Protein AF-A0A6G3ZKL1-F1 (afdb_monomer_lite)

Foldseek 3Di:
DPPVPQDPVNVVVVLVCCLPPVVVVCVVVVQWDADSVVRDIGGDPVVVVCVVVVVVVVVVVVD

Sequence (63 aa):
MDPSAVTADRRERTATMLHHNHLPRLEDADVVEYDPAESRVELTDVATDLEPYFEVIDGTYSE

Structure (mmCIF, N/CA/C/O backbone):
data_AF-A0A6G3ZKL1-F1
#
_entry.id   AF-A0A6G3ZKL1-F1
#
loop_
_atom_site.group_PDB
_atom_site.id
_atom_site.type_symbol
_atom_site.label_atom_id
_atom_site.label_alt_id
_atom_site.label_comp_id
_atom_site.label_asym_id
_atom_site.label_entity_id
_atom_site.label_seq_id
_atom_site.pdbx_PDB_ins_code
_atom_site.Cartn_x
_atom_site.Cartn_y
_atom_site.Cartn_z
_atom_site.occupancy
_atom_site.B_iso_or_equiv
_atom_site.auth_seq_id
_atom_site.auth_comp_id
_atom_site.auth_asym_id
_atom_site.auth_atom_id
_atom_site.pdbx_PDB_model_num
ATOM 1 N N . MET A 1 1 ? 19.610 6.702 3.683 1.00 56.62 1 MET A N 1
ATOM 2 C CA . MET A 1 1 ? 20.002 6.173 2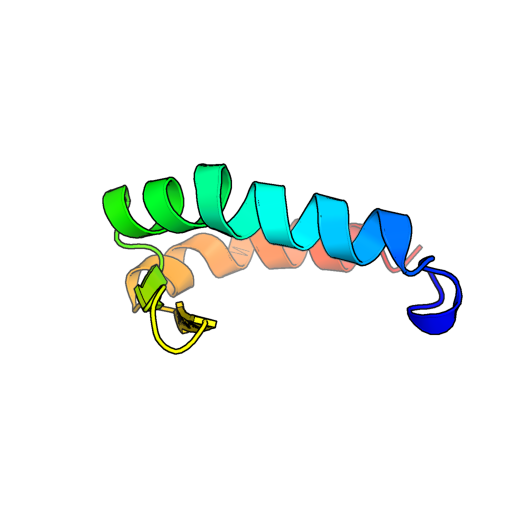.352 1.00 56.62 1 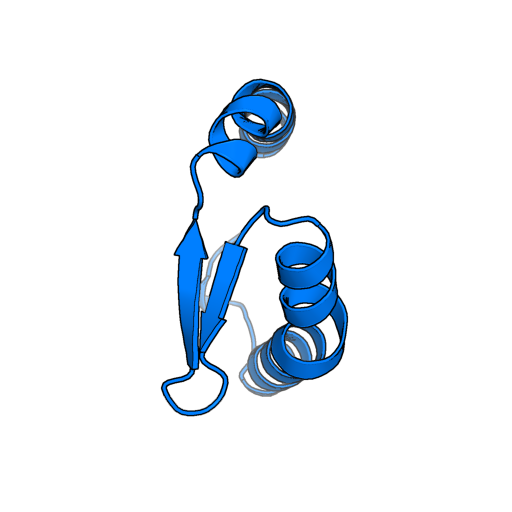MET A CA 1
ATOM 3 C C . MET A 1 1 ? 19.812 7.273 1.321 1.00 56.62 1 MET A C 1
ATOM 5 O O . MET A 1 1 ? 18.708 7.790 1.229 1.00 56.62 1 MET A O 1
ATOM 9 N N . ASP A 1 2 ? 20.846 7.629 0.557 1.00 68.12 2 ASP A N 1
ATOM 10 C CA . ASP A 1 2 ? 20.721 8.610 -0.525 1.00 68.12 2 ASP A CA 1
ATOM 11 C C . ASP A 1 2 ? 19.781 8.100 -1.635 1.00 68.12 2 ASP A C 1
ATOM 13 O O . ASP A 1 2 ? 20.073 7.073 -2.258 1.00 68.12 2 ASP A O 1
ATOM 17 N N . PRO A 1 3 ? 18.677 8.802 -1.953 1.00 64.56 3 PRO A N 1
ATOM 18 C CA . PRO A 1 3 ? 17.757 8.389 -3.018 1.00 64.56 3 PRO A CA 1
ATOM 19 C C . PRO A 1 3 ? 18.418 8.415 -4.409 1.00 64.56 3 PRO A C 1
ATOM 21 O O . PRO A 1 3 ? 17.948 7.759 -5.346 1.00 64.56 3 PRO A O 1
ATOM 24 N N . SER A 1 4 ? 19.535 9.138 -4.544 1.00 69.00 4 SER A N 1
ATOM 25 C CA . SER A 1 4 ? 20.385 9.180 -5.738 1.00 69.00 4 SER A CA 1
ATOM 26 C C . SER A 1 4 ? 21.242 7.919 -5.924 1.00 69.00 4 SER A C 1
ATOM 28 O O . SER A 1 4 ? 21.651 7.640 -7.047 1.00 69.00 4 SER A O 1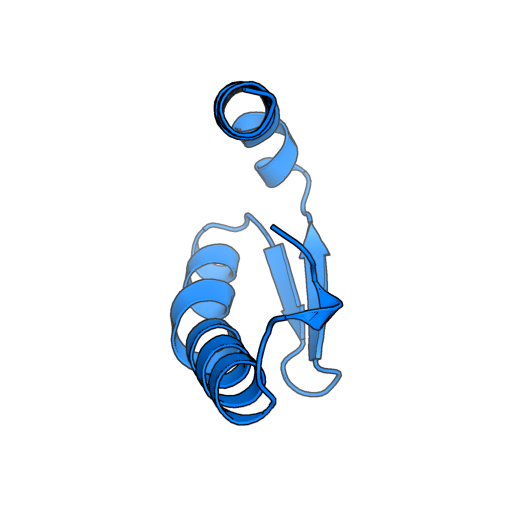
ATOM 30 N N . ALA A 1 5 ? 21.465 7.119 -4.873 1.00 77.06 5 ALA A N 1
ATOM 31 C CA . ALA A 1 5 ? 22.244 5.879 -4.938 1.00 77.06 5 ALA A CA 1
ATOM 32 C C . ALA A 1 5 ? 21.435 4.669 -5.452 1.00 77.06 5 ALA A C 1
ATOM 34 O O . ALA A 1 5 ? 21.979 3.576 -5.627 1.00 77.06 5 ALA A O 1
ATOM 35 N N . VAL A 1 6 ? 20.128 4.831 -5.691 1.00 80.88 6 VAL A N 1
ATOM 36 C CA . VAL A 1 6 ? 19.277 3.769 -6.242 1.00 80.88 6 VAL A CA 1
ATOM 37 C C . VAL A 1 6 ? 19.487 3.676 -7.754 1.00 80.88 6 VAL A C 1
ATOM 39 O O . VAL A 1 6 ? 19.176 4.614 -8.487 1.00 80.88 6 VAL A O 1
ATOM 42 N N . THR A 1 7 ? 19.974 2.527 -8.224 1.00 86.50 7 THR A N 1
ATOM 43 C CA . THR A 1 7 ? 20.189 2.252 -9.652 1.00 86.50 7 THR A CA 1
ATOM 44 C C . THR A 1 7 ? 18.873 2.191 -10.435 1.00 86.50 7 THR A C 1
ATOM 46 O O . THR A 1 7 ? 17.824 1.859 -9.881 1.00 86.50 7 THR A O 1
ATOM 49 N N . ALA A 1 8 ? 18.929 2.473 -11.742 1.00 84.69 8 ALA A N 1
ATOM 50 C CA . ALA A 1 8 ? 17.763 2.410 -12.630 1.00 84.69 8 ALA A CA 1
ATOM 51 C C . ALA A 1 8 ? 17.094 1.022 -12.633 1.00 84.69 8 ALA A C 1
ATOM 53 O O . ALA A 1 8 ? 15.883 0.934 -12.468 1.00 84.69 8 ALA A O 1
ATOM 54 N N . ASP A 1 9 ? 17.890 -0.049 -12.701 1.00 85.44 9 ASP A N 1
ATOM 55 C CA . ASP A 1 9 ? 17.424 -1.445 -12.643 1.00 85.44 9 ASP A CA 1
ATOM 56 C C . ASP A 1 9 ? 16.654 -1.753 -11.345 1.00 85.44 9 ASP A C 1
ATOM 58 O O . ASP A 1 9 ? 15.565 -2.330 -11.353 1.00 85.44 9 ASP A O 1
ATOM 62 N N . ARG A 1 10 ? 17.160 -1.260 -10.206 1.00 87.00 10 ARG A N 1
ATOM 63 C CA . ARG A 1 10 ? 16.480 -1.420 -8.917 1.00 87.00 10 ARG A CA 1
ATOM 64 C C . ARG A 1 10 ? 15.167 -0.640 -8.869 1.00 87.00 10 ARG A C 1
ATOM 66 O O . ARG A 1 10 ? 14.204 -1.136 -8.292 1.00 87.00 10 ARG A O 1
ATOM 73 N N . ARG A 1 11 ? 15.118 0.561 -9.455 1.00 87.88 11 ARG A N 1
ATOM 74 C CA . ARG A 1 11 ? 13.886 1.365 -9.539 1.00 87.88 11 ARG A CA 1
ATOM 75 C C . ARG A 1 11 ? 12.832 0.672 -10.396 1.00 87.88 11 ARG A C 1
ATOM 77 O O . ARG A 1 11 ? 11.694 0.572 -9.952 1.00 87.88 11 ARG A O 1
ATOM 84 N N . GLU A 1 12 ? 13.222 0.157 -11.560 1.00 89.50 12 GLU A N 1
ATOM 85 C CA . GLU A 1 12 ? 12.333 -0.578 -12.464 1.00 89.50 12 GLU A CA 1
ATOM 86 C C . GLU A 1 12 ? 11.742 -1.807 -11.769 1.00 89.50 12 GLU A C 1
ATOM 88 O O . GLU A 1 12 ? 10.523 -1.935 -11.669 1.00 89.50 12 GLU A O 1
ATOM 93 N N . ARG A 1 13 ? 12.591 -2.644 -11.162 1.00 90.19 13 ARG A N 1
ATOM 94 C CA . ARG A 1 13 ? 12.133 -3.821 -10.416 1.00 90.19 13 ARG A CA 1
ATOM 95 C C . ARG A 1 13 ? 11.173 -3.456 -9.281 1.00 90.19 13 ARG A C 1
ATOM 97 O O . ARG A 1 13 ? 10.167 -4.139 -9.090 1.00 90.19 13 ARG A O 1
ATOM 104 N N . THR A 1 14 ? 11.481 -2.416 -8.506 1.00 89.94 14 THR A N 1
ATOM 105 C CA . THR A 1 14 ? 10.597 -1.956 -7.426 1.00 89.94 14 THR A CA 1
ATOM 106 C C . THR A 1 14 ? 9.252 -1.490 -7.974 1.00 89.94 14 THR A C 1
ATOM 108 O O . THR A 1 14 ? 8.223 -1.894 -7.437 1.00 89.94 14 THR A O 1
ATOM 111 N N . ALA A 1 15 ? 9.239 -0.710 -9.058 1.00 88.38 15 ALA A N 1
ATOM 112 C CA . ALA A 1 15 ? 8.006 -0.258 -9.697 1.00 88.38 15 ALA A CA 1
ATOM 113 C C . ALA A 1 15 ? 7.149 -1.439 -10.181 1.00 88.38 15 ALA A C 1
ATOM 115 O O . ALA A 1 15 ? 5.952 -1.482 -9.903 1.00 88.38 15 ALA A O 1
ATOM 116 N N . THR A 1 16 ? 7.762 -2.450 -10.806 1.00 93.19 16 THR A N 1
ATOM 117 C CA . THR A 1 16 ? 7.076 -3.688 -11.210 1.00 93.19 16 THR A CA 1
ATOM 118 C C . THR A 1 16 ? 6.445 -4.411 -10.016 1.00 93.19 16 THR A C 1
ATOM 120 O O . THR A 1 16 ? 5.291 -4.831 -10.088 1.00 93.19 16 THR A O 1
ATOM 123 N N . MET A 1 17 ? 7.165 -4.549 -8.896 1.00 92.94 17 MET A N 1
ATOM 124 C CA . MET A 1 17 ? 6.628 -5.215 -7.699 1.00 92.94 17 MET A CA 1
ATOM 125 C C . MET A 1 17 ? 5.486 -4.425 -7.052 1.00 92.94 17 MET A C 1
ATOM 127 O O . MET A 1 17 ? 4.498 -5.025 -6.626 1.00 92.94 17 MET A O 1
ATOM 131 N N . LEU A 1 18 ? 5.593 -3.094 -6.995 1.00 93.62 18 LEU A N 1
ATOM 132 C CA . LEU A 1 18 ? 4.513 -2.238 -6.507 1.00 93.62 18 LEU A CA 1
ATOM 133 C C . LEU A 1 18 ? 3.257 -2.421 -7.361 1.00 93.62 18 LEU A C 1
ATOM 135 O O . LEU A 1 18 ? 2.213 -2.775 -6.820 1.00 93.62 18 LEU A O 1
ATOM 139 N N . HIS A 1 19 ? 3.390 -2.286 -8.682 1.00 92.19 19 HIS A N 1
ATOM 140 C CA . HIS A 1 19 ? 2.281 -2.380 -9.632 1.00 92.19 19 HIS A CA 1
ATOM 141 C C . HIS A 1 19 ? 1.584 -3.748 -9.595 1.00 92.19 19 HIS A C 1
ATOM 143 O O . HIS A 1 19 ? 0.360 -3.817 -9.601 1.00 92.19 19 HIS A O 1
ATOM 149 N N . HIS A 1 20 ? 2.341 -4.849 -9.563 1.00 92.88 20 HIS A N 1
ATOM 150 C CA . HIS A 1 20 ? 1.762 -6.190 -9.703 1.00 92.88 20 HIS A CA 1
ATOM 151 C C . HIS A 1 20 ? 1.429 -6.889 -8.387 1.00 92.88 20 HIS A C 1
ATOM 153 O O . HIS A 1 20 ? 0.715 -7.891 -8.406 1.00 92.88 20 HIS A O 1
ATOM 159 N N . ASN A 1 21 ? 1.982 -6.443 -7.257 1.00 92.44 21 ASN A N 1
ATOM 160 C CA . ASN A 1 21 ? 1.845 -7.178 -6.003 1.00 92.44 21 ASN A CA 1
ATOM 161 C C . ASN A 1 21 ? 1.318 -6.327 -4.860 1.00 92.44 21 ASN A C 1
ATOM 163 O O . ASN A 1 21 ? 0.368 -6.733 -4.202 1.00 92.44 21 ASN A O 1
ATOM 167 N N . HIS A 1 22 ? 1.944 -5.184 -4.600 1.00 93.00 22 HIS A N 1
ATOM 168 C CA . HIS A 1 22 ? 1.660 -4.440 -3.378 1.00 93.00 22 HIS A CA 1
ATOM 169 C C . HIS A 1 22 ? 0.439 -3.538 -3.529 1.00 93.00 22 HIS A C 1
ATOM 171 O O . HIS A 1 22 ? -0.470 -3.640 -2.715 1.00 93.00 22 HIS A O 1
ATOM 177 N N . LEU A 1 23 ? 0.380 -2.723 -4.585 1.00 93.44 23 LEU A N 1
ATOM 178 C CA . LEU A 1 23 ? -0.719 -1.778 -4.792 1.00 93.44 23 LEU A CA 1
ATOM 179 C C . LEU A 1 23 ? -2.080 -2.479 -4.938 1.00 93.44 23 LEU A C 1
ATOM 181 O O . LEU A 1 23 ? -2.984 -2.099 -4.203 1.00 93.44 23 LEU A O 1
ATOM 185 N N . PRO A 1 24 ? -2.226 -3.574 -5.716 1.00 93.81 24 PRO A N 1
ATOM 186 C CA . PRO A 1 24 ? -3.507 -4.282 -5.798 1.00 93.81 24 PRO A CA 1
ATOM 187 C C . PRO A 1 24 ? -3.975 -4.875 -4.462 1.00 93.81 24 PRO A C 1
ATOM 189 O O . PRO A 1 24 ? -5.166 -4.994 -4.215 1.00 93.81 24 PRO A O 1
ATOM 192 N N . ARG A 1 25 ? -3.045 -5.273 -3.582 1.00 93.88 25 ARG A N 1
ATOM 193 C CA . ARG A 1 25 ? -3.388 -5.808 -2.253 1.00 93.88 25 ARG A CA 1
ATOM 194 C C . ARG A 1 25 ? -3.756 -4.714 -1.261 1.00 93.88 25 ARG A C 1
ATOM 196 O O . ARG A 1 25 ? -4.554 -4.959 -0.368 1.00 93.88 25 ARG A O 1
ATOM 203 N N . LEU A 1 26 ? -3.123 -3.549 -1.377 1.00 93.81 26 LEU A N 1
ATOM 204 C CA . LEU A 1 26 ? -3.462 -2.391 -0.556 1.00 93.81 26 LEU A CA 1
ATOM 205 C C . LEU A 1 26 ? -4.821 -1.815 -0.965 1.00 93.81 26 LEU A C 1
ATOM 207 O O . LEU A 1 26 ? -5.570 -1.404 -0.090 1.00 93.81 26 LEU A O 1
ATOM 211 N N . GLU A 1 27 ? -5.149 -1.856 -2.256 1.00 94.12 27 GLU A N 1
ATOM 212 C CA . GLU A 1 27 ? -6.4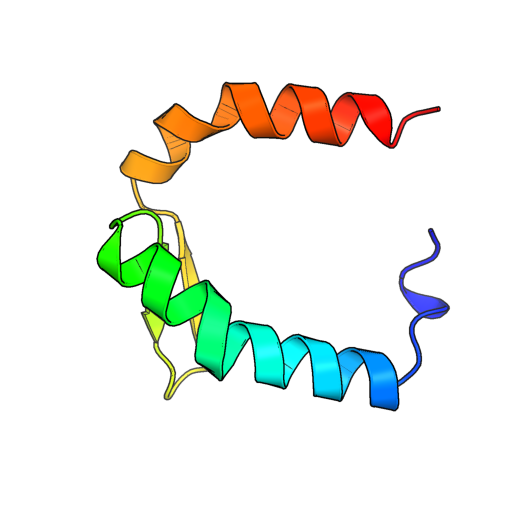78 -1.519 -2.774 1.00 94.12 27 GLU A CA 1
ATOM 213 C C . GLU A 1 27 ? -7.551 -2.512 -2.308 1.00 94.12 27 GLU A C 1
ATOM 215 O O . GLU A 1 27 ? -8.591 -2.093 -1.818 1.00 94.12 27 GLU A O 1
ATOM 220 N N . ASP A 1 28 ? -7.286 -3.825 -2.354 1.00 94.44 28 ASP A N 1
ATOM 221 C CA . ASP A 1 28 ? -8.203 -4.848 -1.810 1.00 94.44 28 ASP A CA 1
ATOM 222 C C . ASP A 1 28 ? -8.484 -4.655 -0.307 1.00 94.44 28 ASP A C 1
ATOM 224 O O . ASP A 1 28 ? -9.572 -4.957 0.180 1.00 94.44 28 ASP A O 1
ATOM 228 N N . ALA A 1 29 ? -7.508 -4.110 0.426 1.00 94.19 29 ALA A N 1
ATOM 229 C CA . ALA A 1 29 ? -7.632 -3.753 1.835 1.00 94.19 29 ALA A CA 1
ATOM 230 C C . ALA A 1 29 ? -8.192 -2.335 2.077 1.00 94.19 29 ALA A C 1
ATOM 232 O O . ALA A 1 29 ? -8.232 -1.907 3.230 1.00 94.19 29 ALA A O 1
ATOM 233 N N . ASP A 1 30 ? -8.603 -1.620 1.025 1.00 94.19 30 ASP A N 1
ATOM 234 C CA . ASP A 1 30 ? -9.140 -0.251 1.059 1.00 94.19 30 ASP A CA 1
ATOM 235 C C . ASP A 1 30 ? -8.165 0.793 1.631 1.00 94.19 30 ASP A C 1
ATOM 237 O O . ASP A 1 30 ? -8.571 1.866 2.050 1.00 94.19 30 ASP A O 1
ATOM 241 N N . VAL A 1 31 ? -6.862 0.499 1.666 1.00 94.50 31 VAL A N 1
ATOM 242 C CA . VAL A 1 31 ? -5.826 1.394 2.221 1.00 94.50 31 VAL A CA 1
ATOM 243 C C . VAL A 1 31 ? -5.403 2.460 1.208 1.00 94.50 31 VAL A C 1
ATOM 245 O O . VAL A 1 31 ? -4.989 3.559 1.583 1.00 94.50 31 VAL A O 1
ATOM 248 N N . VAL A 1 32 ? -5.462 2.132 -0.082 1.00 94.81 32 VAL A N 1
ATOM 249 C CA . VAL A 1 32 ? -5.130 3.048 -1.179 1.00 94.81 32 VAL A CA 1
ATOM 250 C C . VAL A 1 32 ? -6.119 2.889 -2.321 1.00 94.81 32 VAL A C 1
ATOM 252 O O . VAL A 1 32 ? -6.592 1.787 -2.577 1.00 94.81 32 VAL A O 1
ATOM 255 N N . GLU A 1 33 ? -6.341 3.963 -3.064 1.00 95.00 33 GLU A N 1
ATOM 256 C CA . GLU A 1 33 ? -6.937 3.907 -4.396 1.00 95.00 33 GLU A CA 1
ATOM 257 C C . GLU A 1 33 ? -5.807 3.891 -5.424 1.00 95.00 33 GLU A C 1
ATOM 259 O O . GLU A 1 33 ? -4.937 4.774 -5.417 1.00 95.00 33 GLU A O 1
ATOM 264 N N . TYR A 1 34 ? -5.779 2.870 -6.286 1.00 93.81 34 TYR A N 1
ATOM 265 C CA . TYR A 1 34 ? -4.719 2.711 -7.268 1.00 93.81 34 TYR A CA 1
ATOM 266 C C . TYR A 1 34 ? -5.246 2.769 -8.703 1.00 93.81 34 TYR A C 1
ATOM 268 O O . TYR A 1 34 ? -5.954 1.882 -9.165 1.00 93.81 34 TYR A O 1
ATOM 276 N N . ASP A 1 35 ? -4.810 3.778 -9.461 1.00 91.81 35 ASP A N 1
ATOM 277 C CA . ASP A 1 35 ? -5.054 3.843 -10.900 1.00 91.81 35 ASP A CA 1
ATOM 278 C C . ASP A 1 35 ? -3.828 3.315 -11.678 1.00 91.81 35 ASP A C 1
ATOM 280 O O . ASP A 1 35 ? -2.801 4.004 -11.779 1.00 91.81 35 ASP A O 1
ATOM 284 N N . PRO A 1 36 ? -3.892 2.099 -12.258 1.00 86.50 36 PRO A N 1
ATOM 285 C CA . PRO A 1 36 ? -2.786 1.531 -13.022 1.00 86.50 36 PRO A CA 1
ATOM 286 C C . PRO A 1 36 ? -2.588 2.189 -14.395 1.00 86.50 36 PRO A C 1
ATOM 288 O O . PRO A 1 36 ? -1.506 2.047 -14.969 1.00 86.50 36 PRO A O 1
ATOM 291 N N . ALA A 1 37 ? -3.596 2.877 -14.940 1.00 89.56 37 ALA A N 1
ATOM 292 C CA . ALA A 1 37 ?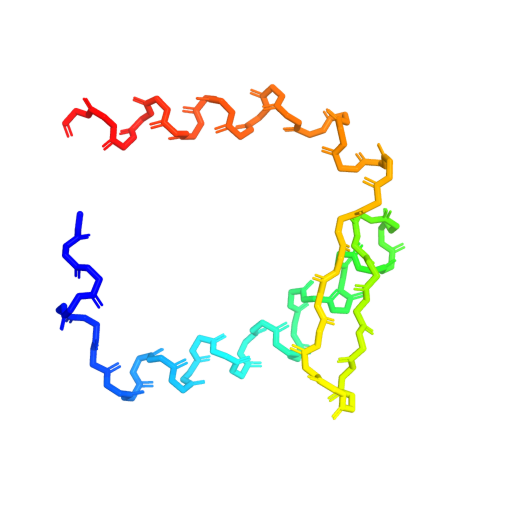 -3.508 3.542 -16.238 1.00 89.56 37 ALA A CA 1
ATOM 293 C C . ALA A 1 37 ? -2.739 4.866 -16.131 1.00 89.56 37 ALA A C 1
ATOM 295 O O . ALA A 1 37 ? -1.917 5.179 -16.992 1.00 89.56 37 ALA A O 1
ATOM 296 N N . GLU A 1 38 ? -2.959 5.604 -15.048 1.00 90.00 38 GLU A N 1
ATOM 297 C CA . GLU A 1 38 ? -2.288 6.865 -14.738 1.00 90.00 38 GLU A CA 1
ATOM 298 C C . GLU A 1 38 ? -1.070 6.676 -13.820 1.00 90.00 38 GLU A C 1
ATOM 300 O O . GLU A 1 38 ? -0.313 7.620 -13.595 1.00 90.00 38 GLU A O 1
ATOM 305 N N . SER A 1 39 ? -0.839 5.453 -13.318 1.00 87.62 39 SER A N 1
ATOM 306 C CA . SER A 1 39 ? 0.197 5.144 -12.317 1.00 87.62 39 SER A CA 1
ATOM 307 C C . SER A 1 39 ? 0.094 6.059 -11.091 1.00 87.62 39 SER A C 1
ATOM 309 O O . SER A 1 39 ? 1.101 6.541 -10.564 1.00 87.62 39 SER A O 1
ATOM 311 N N . ARG A 1 40 ? -1.144 6.317 -10.661 1.00 92.50 40 ARG A N 1
ATOM 312 C CA . ARG A 1 40 ? -1.489 7.219 -9.563 1.00 92.50 40 ARG A CA 1
ATOM 313 C C . ARG A 1 40 ? -1.944 6.404 -8.360 1.00 92.50 40 ARG A C 1
ATOM 315 O O . ARG A 1 40 ? -2.691 5.447 -8.511 1.00 92.50 40 ARG A O 1
ATOM 322 N N . VAL A 1 41 ? -1.476 6.788 -7.177 1.00 93.62 41 VAL A N 1
ATOM 323 C CA . VAL A 1 41 ? -1.838 6.162 -5.901 1.00 93.62 41 VAL A CA 1
ATOM 324 C C . VAL A 1 41 ? -2.302 7.263 -4.963 1.00 93.62 41 VAL A C 1
ATOM 326 O O . VAL A 1 41 ? -1.586 8.255 -4.800 1.00 93.62 41 VAL A O 1
ATOM 329 N N . GLU A 1 42 ? -3.461 7.084 -4.341 1.00 94.31 42 GLU A N 1
ATOM 330 C CA . GLU A 1 42 ? -3.998 7.998 -3.331 1.00 94.31 42 GLU A CA 1
ATOM 331 C C . GLU A 1 42 ? -4.289 7.236 -2.039 1.00 94.31 42 GLU A C 1
ATOM 333 O O . GLU A 1 42 ? -4.719 6.087 -2.071 1.00 94.31 42 GLU A O 1
ATOM 338 N N . LEU A 1 43 ? -3.987 7.853 -0.894 1.00 93.69 43 LEU A N 1
ATOM 339 C CA . LEU A 1 43 ? -4.301 7.274 0.412 1.00 93.69 43 LEU A CA 1
ATOM 340 C C . LEU A 1 43 ? -5.783 7.492 0.711 1.00 93.69 43 LEU A C 1
ATOM 342 O O . LEU A 1 43 ? -6.294 8.594 0.505 1.00 93.69 43 LEU A O 1
ATOM 346 N N . THR A 1 44 ? -6.436 6.467 1.241 1.00 94.44 44 THR A N 1
ATOM 347 C CA . THR A 1 44 ? -7.808 6.563 1.745 1.00 94.44 44 THR A CA 1
ATOM 348 C C . THR A 1 44 ? -7.816 6.962 3.222 1.00 94.44 44 THR A C 1
ATOM 350 O O . THR A 1 44 ? -6.775 6.988 3.885 1.00 94.44 44 THR A O 1
ATOM 353 N N . ASP A 1 45 ? -9.005 7.198 3.778 1.00 92.44 45 ASP A N 1
ATOM 354 C CA . ASP A 1 45 ? -9.184 7.415 5.218 1.00 92.44 45 ASP A CA 1
ATOM 355 C C . ASP A 1 45 ? -8.749 6.202 6.068 1.00 92.44 45 ASP A C 1
ATOM 357 O O . ASP A 1 45 ? -8.338 6.364 7.215 1.00 92.44 45 ASP A O 1
ATOM 361 N N . VAL A 1 46 ? -8.780 4.980 5.521 1.00 90.38 46 VAL A N 1
ATOM 362 C CA . VAL A 1 46 ? -8.318 3.766 6.226 1.00 90.38 46 VAL A CA 1
ATOM 363 C C . VAL A 1 46 ? -6.814 3.825 6.500 1.00 90.38 46 VAL A C 1
ATOM 365 O O . VAL A 1 46 ? -6.336 3.274 7.493 1.00 90.38 46 VAL A O 1
ATOM 368 N N . ALA A 1 47 ? -6.047 4.527 5.663 1.00 89.88 47 ALA A N 1
ATOM 369 C CA . ALA A 1 47 ? -4.615 4.692 5.877 1.00 89.88 47 ALA A CA 1
ATOM 370 C C . ALA A 1 47 ? -4.281 5.500 7.145 1.00 89.88 47 ALA A C 1
ATOM 372 O O . ALA A 1 47 ? -3.198 5.315 7.702 1.00 89.88 47 ALA A O 1
ATOM 373 N N . THR A 1 48 ? -5.197 6.344 7.632 1.00 88.75 48 THR A N 1
ATOM 374 C CA . THR A 1 48 ? -5.051 7.106 8.886 1.00 88.75 48 THR A CA 1
ATOM 375 C C . THR A 1 48 ? -4.907 6.173 10.095 1.00 88.75 48 THR A C 1
ATOM 377 O O . THR A 1 48 ? -4.068 6.393 10.964 1.00 88.75 48 THR A O 1
ATOM 380 N N . ASP A 1 49 ? -5.616 5.041 10.115 1.00 90.25 49 ASP A N 1
ATOM 381 C CA . ASP A 1 49 ? -5.476 4.031 11.178 1.00 90.25 49 ASP A CA 1
ATOM 382 C C . ASP A 1 49 ? -4.076 3.377 11.204 1.00 90.25 49 ASP A C 1
ATOM 384 O O . ASP A 1 49 ? -3.663 2.797 12.213 1.00 90.25 49 ASP A O 1
ATOM 388 N N . LEU A 1 50 ? -3.316 3.484 10.107 1.00 89.31 50 LEU A N 1
ATOM 389 C CA . LEU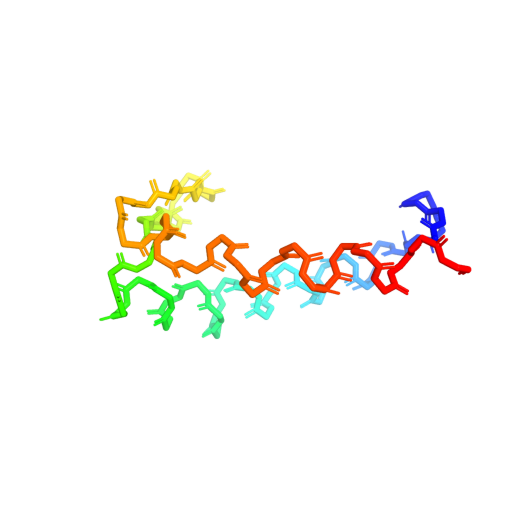 A 1 50 ? -1.967 2.932 9.986 1.00 89.31 50 LEU A CA 1
ATOM 390 C C . LEU A 1 50 ? -0.858 3.919 10.386 1.00 89.31 50 LEU A C 1
ATOM 392 O O . LEU A 1 50 ? 0.281 3.492 10.588 1.00 89.31 50 LEU A O 1
ATOM 396 N N . GLU A 1 51 ? -1.174 5.206 10.564 1.00 86.69 51 GLU A N 1
ATOM 397 C CA . GLU A 1 51 ? -0.241 6.250 11.016 1.00 86.69 51 GLU A CA 1
ATOM 398 C C . GLU A 1 51 ? 0.654 5.849 12.204 1.00 86.69 51 GLU A C 1
ATOM 400 O O . GLU A 1 51 ? 1.873 6.024 12.092 1.00 86.69 51 GLU A O 1
ATOM 405 N N . PRO A 1 52 ? 0.145 5.248 13.304 1.00 88.38 52 PRO A N 1
ATOM 406 C CA . PRO A 1 52 ? 1.004 4.851 14.422 1.00 88.38 52 PRO A CA 1
ATOM 407 C C . PRO A 1 52 ? 2.055 3.800 14.038 1.00 88.38 52 PRO A C 1
ATOM 409 O O . PRO A 1 52 ? 3.128 3.751 14.635 1.00 88.38 52 PRO A O 1
ATOM 412 N N . TYR A 1 53 ? 1.787 2.957 13.036 1.00 86.69 53 TYR A N 1
ATOM 413 C CA . TYR A 1 53 ? 2.765 1.980 12.554 1.00 86.69 53 TYR A CA 1
ATOM 414 C C . TYR A 1 53 ? 3.845 2.643 11.698 1.00 86.69 53 TYR A C 1
ATOM 416 O O . TYR A 1 53 ? 5.010 2.251 11.774 1.00 86.69 53 TYR A O 1
ATOM 424 N N . PHE A 1 54 ? 3.481 3.656 10.907 1.00 84.19 54 PHE A N 1
ATOM 425 C CA . PHE A 1 54 ? 4.441 4.416 10.110 1.00 84.19 54 PHE A CA 1
ATOM 426 C C . PHE A 1 54 ? 5.373 5.262 10.982 1.00 84.19 54 PHE A C 1
ATOM 428 O O . PHE A 1 54 ? 6.565 5.310 10.690 1.00 84.19 54 PHE A O 1
ATOM 435 N N . GLU A 1 55 ? 4.880 5.841 12.080 1.00 83.69 55 GLU A N 1
ATOM 436 C CA . GLU A 1 55 ? 5.700 6.616 13.026 1.00 83.69 55 GLU A CA 1
ATOM 437 C C . GLU A 1 55 ? 6.828 5.771 13.646 1.00 83.69 55 GLU A C 1
ATOM 439 O O . GLU A 1 55 ? 7.980 6.204 13.714 1.00 83.69 55 GLU A O 1
ATOM 444 N N . VAL A 1 56 ? 6.530 4.524 14.029 1.00 84.69 56 VAL A N 1
ATOM 445 C CA . VAL A 1 56 ? 7.530 3.584 14.573 1.00 84.69 56 VAL A CA 1
ATOM 446 C C . VAL A 1 56 ? 8.619 3.271 13.544 1.00 84.69 56 VAL A C 1
ATOM 448 O O . VAL A 1 56 ? 9.801 3.161 13.878 1.00 84.69 56 VAL A O 1
ATOM 451 N N . ILE A 1 57 ? 8.220 3.120 12.282 1.00 79.00 57 ILE A N 1
ATOM 452 C CA . ILE A 1 57 ? 9.117 2.815 11.171 1.00 79.00 57 ILE A CA 1
ATOM 453 C C . ILE A 1 57 ? 10.000 4.032 10.882 1.00 79.00 57 ILE A C 1
ATOM 455 O O . ILE A 1 57 ? 11.215 3.874 10.877 1.00 79.00 57 ILE A O 1
ATOM 459 N N . ASP A 1 58 ? 9.434 5.231 10.724 1.00 74.75 58 ASP A N 1
ATOM 460 C CA . ASP A 1 58 ? 10.176 6.468 10.426 1.00 74.75 58 ASP A CA 1
ATOM 461 C C . ASP A 1 58 ? 11.188 6.820 11.530 1.00 74.75 58 ASP A C 1
ATOM 463 O O . ASP A 1 58 ? 12.352 7.110 11.244 1.00 74.75 58 ASP A O 1
ATOM 467 N N . GLY A 1 59 ? 10.801 6.635 12.797 1.00 65.50 59 GLY A N 1
ATOM 468 C CA . GLY A 1 59 ? 11.703 6.787 13.941 1.00 65.50 59 GLY A CA 1
ATOM 469 C C . GLY A 1 59 ? 12.886 5.810 13.937 1.00 65.50 59 GLY A C 1
ATOM 470 O O . GLY A 1 59 ? 13.959 6.156 14.422 1.00 65.50 59 GLY A O 1
ATOM 471 N N . THR A 1 60 ? 12.734 4.627 13.330 1.00 57.88 60 THR A N 1
ATOM 472 C CA . THR A 1 60 ? 13.799 3.610 13.224 1.00 57.88 60 THR A CA 1
ATOM 473 C C . THR A 1 60 ? 14.831 3.938 12.131 1.00 57.88 60 THR A C 1
ATOM 475 O O . THR A 1 60 ? 15.959 3.455 12.188 1.00 57.88 60 THR A O 1
ATOM 478 N N . TYR A 1 61 ? 14.493 4.767 11.133 1.00 55.38 61 TYR A N 1
ATOM 479 C CA . TYR A 1 61 ? 15.451 5.233 10.110 1.00 55.38 61 TYR A CA 1
ATOM 480 C C . TYR A 1 61 ? 16.145 6.552 10.489 1.00 55.38 61 TYR A C 1
ATOM 482 O O . TYR A 1 61 ? 16.927 7.074 9.690 1.00 55.38 61 TYR A O 1
ATOM 490 N N . SER A 1 62 ? 15.874 7.079 11.688 1.00 55.31 62 SER A N 1
ATOM 491 C CA . SER A 1 62 ? 16.499 8.283 12.248 1.00 55.31 62 SER A CA 1
ATOM 492 C C . SER A 1 62 ? 17.679 7.981 13.200 1.00 55.31 62 SER A C 1
ATOM 494 O O . SER A 1 62 ? 18.049 8.853 13.993 1.00 55.31 62 SER A O 1
ATOM 496 N N . GLU A 1 63 ? 18.280 6.785 13.120 1.00 47.19 63 GLU A N 1
ATOM 497 C CA . GLU A 1 63 ? 19.530 6.387 13.808 1.00 47.19 63 GLU A CA 1
ATOM 498 C C . GLU A 1 63 ? 20.686 6.115 12.829 1.00 47.19 63 GLU A C 1
ATOM 500 O O . GLU A 1 63 ? 20.456 5.493 11.763 1.00 47.19 63 GLU A O 1
#

pLDDT: mean 85.56, std 11.61, range [47.19, 95.0]

Secondary structure (DSSP, 8-state):
--GGGS-HHHHHHHHHHIIIIIHHHHHHTTSEEEETTTTEEEE-GGGGGGHHHHHHHHHHT--

Radius of gyration: 13.87 Å; chains: 1; bounding box: 31×16×31 Å